Protein AF-A0A533V3N3-F1 (afdb_monomer_lite)

Sequence (123 aa):
MYPQTFSVPHAVKQIIGSNILFFQALSTGIANYTALAQKIKPEVEKLTRSEVNINTLVVAIKRFADSLDEIEYEYHPVFDGVRMTLTGSIIDIDFQEADDVYGVLDEIFELGSGYNMFRTNNQ

Radius of gyration: 18.79 Å; chains: 1; bounding box: 46×36×48 Å

Secondary structure (DSSP, 8-state):
----PPPHHHHHHHHHHT-HHHHHHHHTT---HHHHHHHHHHHHHHHHTS---HHHHHHHHHHHHHHHHTS-----GGGTTEEEEEETTEEEEEESS-TTHHHHHHHHHHHTTT---------

Structure (mmCIF, N/CA/C/O backbone):
data_AF-A0A533V3N3-F1
#
_entry.id   AF-A0A533V3N3-F1
#
loop_
_atom_site.group_PDB
_atom_site.id
_atom_site.type_symbol
_atom_site.label_atom_id
_atom_site.label_alt_id
_atom_site.label_comp_id
_atom_site.label_asym_id
_atom_site.label_entity_id
_atom_site.label_seq_id
_atom_site.pdbx_PDB_ins_code
_atom_site.Cartn_x
_atom_site.Cartn_y
_atom_site.Cartn_z
_atom_site.occupancy
_atom_site.B_iso_or_equiv
_atom_site.auth_seq_id
_atom_site.auth_comp_id
_atom_site.auth_asym_id
_atom_site.auth_atom_id
_atom_site.pdbx_PDB_model_num
ATOM 1 N N . MET A 1 1 ? -6.852 12.487 28.846 1.00 39.97 1 MET A N 1
ATOM 2 C CA . MET A 1 1 ? -6.174 12.106 27.590 1.00 39.97 1 MET A CA 1
ATOM 3 C C . MET A 1 1 ? -7.271 11.719 26.605 1.00 39.97 1 MET A C 1
ATOM 5 O O . MET A 1 1 ? -7.951 10.734 26.856 1.00 39.97 1 MET A O 1
ATOM 9 N N . TYR A 1 2 ? -7.568 12.550 25.602 1.00 44.38 2 TYR A N 1
ATOM 10 C CA . TYR A 1 2 ? -8.624 12.232 24.630 1.00 44.38 2 TYR A CA 1
ATOM 11 C C . TYR A 1 2 ? -8.203 11.001 23.813 1.00 44.38 2 TYR A C 1
ATOM 13 O O . TYR A 1 2 ? -7.035 10.927 23.425 1.00 44.38 2 TYR A O 1
ATOM 21 N N . PRO A 1 3 ? -9.092 10.023 23.566 1.00 55.47 3 PRO A N 1
ATOM 22 C CA . PRO A 1 3 ? -8.753 8.899 22.708 1.00 55.47 3 PRO A CA 1
ATOM 23 C C . PRO A 1 3 ? -8.529 9.426 21.287 1.00 55.47 3 PRO A C 1
ATOM 25 O O . PRO A 1 3 ? -9.456 9.940 20.667 1.00 55.47 3 PRO A O 1
ATOM 28 N N . GLN A 1 4 ? -7.293 9.330 20.791 1.00 58.69 4 GLN A N 1
ATOM 29 C CA . GLN A 1 4 ? -6.981 9.622 19.393 1.00 58.69 4 GLN A CA 1
ATOM 30 C C . GLN A 1 4 ? -7.742 8.612 18.532 1.00 58.69 4 GLN A C 1
ATOM 32 O O . GLN A 1 4 ? -7.461 7.414 18.574 1.00 58.69 4 GLN A O 1
ATOM 37 N N . THR A 1 5 ? -8.767 9.087 17.831 1.00 69.75 5 THR A N 1
ATOM 38 C CA . THR A 1 5 ? -9.492 8.293 16.840 1.00 69.75 5 THR A CA 1
ATOM 39 C C . THR A 1 5 ? -8.774 8.480 15.516 1.00 69.75 5 THR A C 1
ATOM 41 O O . THR A 1 5 ? -8.599 9.602 15.044 1.00 69.75 5 THR A O 1
ATOM 44 N N . PHE A 1 6 ? -8.280 7.385 14.949 1.00 83.62 6 PHE A N 1
ATOM 45 C CA . PHE A 1 6 ? -7.590 7.438 13.668 1.00 83.62 6 PHE A CA 1
ATOM 46 C C . PHE A 1 6 ? -8.630 7.591 12.556 1.00 83.62 6 PHE A C 1
ATOM 48 O O . PHE A 1 6 ? -9.692 6.970 12.601 1.00 83.62 6 PHE A O 1
ATOM 55 N N . SER A 1 7 ? -8.338 8.405 11.540 1.00 94.25 7 SER A N 1
ATOM 56 C CA . SER A 1 7 ? -9.082 8.331 10.280 1.00 94.25 7 SER A CA 1
ATOM 57 C C . SER A 1 7 ? -8.683 7.055 9.534 1.00 94.25 7 SER A C 1
ATOM 59 O O . SER A 1 7 ? -7.578 6.547 9.726 1.00 94.25 7 SER A O 1
ATOM 61 N N . VAL A 1 8 ? -9.551 6.539 8.655 1.00 95.44 8 VAL A N 1
ATOM 62 C CA . VAL A 1 8 ? -9.243 5.332 7.861 1.00 95.44 8 VAL A CA 1
ATOM 63 C C . VAL A 1 8 ? -7.906 5.463 7.109 1.00 95.44 8 VAL A C 1
ATOM 65 O O . VAL A 1 8 ? -7.083 4.562 7.247 1.00 95.44 8 VAL A O 1
ATOM 68 N N . PRO A 1 9 ? -7.605 6.570 6.393 1.00 94.56 9 PRO A N 1
ATOM 69 C CA . PRO A 1 9 ? -6.306 6.725 5.733 1.00 94.56 9 PRO A CA 1
ATOM 70 C C . PRO A 1 9 ? -5.124 6.728 6.709 1.00 94.56 9 PRO A C 1
ATOM 72 O O . PRO A 1 9 ? -4.080 6.153 6.415 1.00 94.56 9 PRO A O 1
ATOM 75 N N . HIS A 1 10 ? -5.285 7.350 7.881 1.00 94.81 10 HIS A N 1
ATOM 76 C CA . HIS A 1 10 ? -4.219 7.411 8.878 1.00 94.81 10 HIS A CA 1
ATOM 77 C C . HIS A 1 10 ? -3.944 6.031 9.495 1.00 94.81 10 HIS A C 1
ATOM 79 O O . HIS A 1 10 ? -2.785 5.637 9.606 1.00 94.81 10 HIS A O 1
ATOM 85 N N . ALA A 1 11 ? -4.995 5.265 9.804 1.00 96.12 11 ALA A N 1
ATOM 86 C CA . ALA A 1 11 ? -4.885 3.885 10.273 1.00 96.12 11 ALA A CA 1
ATOM 87 C C . ALA A 1 11 ? -4.221 2.976 9.224 1.00 96.12 11 ALA A C 1
ATOM 89 O O . ALA A 1 11 ? -3.312 2.220 9.553 1.00 96.12 11 ALA A O 1
ATOM 90 N N . VAL A 1 12 ? -4.624 3.092 7.953 1.00 96.88 12 VAL A N 1
ATOM 91 C CA . VAL A 1 12 ? -4.025 2.348 6.831 1.00 96.88 12 VAL A CA 1
ATOM 92 C C . VAL A 1 12 ? -2.529 2.649 6.709 1.00 96.88 12 VAL A C 1
ATOM 94 O O . VAL A 1 12 ? -1.726 1.717 6.674 1.00 96.88 12 VAL A O 1
ATOM 97 N N . LYS A 1 13 ? -2.138 3.932 6.732 1.00 95.12 13 LYS A N 1
ATOM 98 C CA . LYS A 1 13 ? -0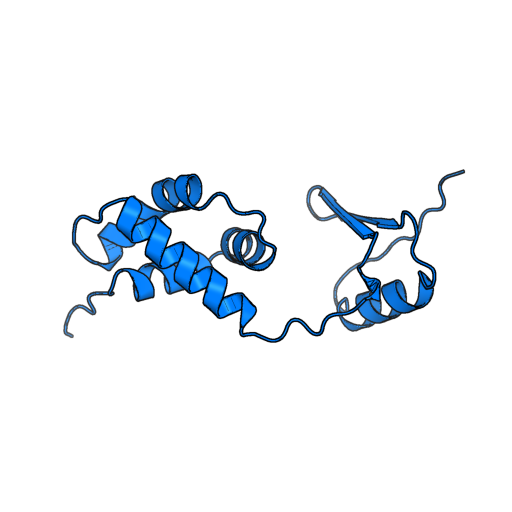.727 4.346 6.680 1.00 95.12 13 LYS A CA 1
ATOM 99 C C . LYS A 1 13 ? 0.074 3.812 7.867 1.00 95.12 13 LYS A C 1
ATOM 101 O O . LYS A 1 13 ? 1.190 3.341 7.676 1.00 95.12 13 LYS A O 1
ATOM 106 N N . GLN A 1 14 ? -0.486 3.854 9.075 1.00 93.94 14 GLN A N 1
ATOM 107 C CA . GLN A 1 14 ? 0.184 3.333 10.265 1.00 93.94 14 GLN A CA 1
ATOM 108 C C . GLN A 1 14 ? 0.388 1.815 10.186 1.00 93.94 14 GLN A C 1
ATOM 110 O O . GLN A 1 14 ? 1.497 1.346 10.431 1.00 93.94 14 GLN A O 1
ATOM 115 N N . ILE A 1 15 ? -0.648 1.050 9.835 1.00 95.44 15 ILE A N 1
ATOM 116 C CA . ILE A 1 15 ? -0.585 -0.420 9.791 1.00 95.44 15 ILE A CA 1
ATOM 117 C C . ILE A 1 15 ? 0.392 -0.889 8.715 1.00 95.44 15 ILE A C 1
ATOM 119 O O . ILE A 1 15 ? 1.260 -1.718 8.981 1.00 95.44 15 ILE A O 1
ATOM 123 N N . ILE A 1 16 ? 0.278 -0.336 7.506 1.00 94.25 16 ILE A N 1
ATOM 124 C CA . ILE A 1 16 ? 1.146 -0.718 6.391 1.00 94.25 16 ILE A CA 1
ATOM 125 C C . ILE A 1 16 ? 2.573 -0.233 6.641 1.00 94.25 16 ILE A C 1
ATOM 127 O O . ILE A 1 16 ? 3.504 -1.012 6.493 1.00 94.25 16 ILE A O 1
ATOM 131 N N . GLY A 1 17 ? 2.757 1.017 7.075 1.00 88.56 17 GLY A N 1
ATOM 132 C CA . GLY A 1 17 ? 4.083 1.567 7.363 1.00 88.56 17 GLY A CA 1
ATOM 133 C C . GLY A 1 17 ? 4.801 0.889 8.533 1.00 88.56 17 GLY A C 1
ATOM 134 O O . GLY A 1 17 ? 6.023 0.926 8.593 1.00 88.56 17 GLY A O 1
ATOM 135 N N . SER A 1 18 ? 4.071 0.228 9.438 1.00 90.25 18 SER A N 1
ATOM 136 C CA . SER A 1 18 ? 4.669 -0.563 10.526 1.00 90.25 18 SER A CA 1
ATOM 137 C C . SER A 1 18 ? 5.003 -2.004 10.116 1.00 90.25 18 SER A C 1
ATOM 139 O O . SER A 1 18 ? 5.584 -2.741 10.911 1.00 90.25 18 SER A O 1
ATOM 141 N N . ASN A 1 19 ? 4.631 -2.433 8.905 1.00 90.25 19 ASN A N 1
ATOM 142 C CA . ASN A 1 19 ? 4.871 -3.784 8.409 1.00 90.25 19 ASN A CA 1
ATOM 143 C C . ASN A 1 19 ? 5.661 -3.741 7.098 1.00 90.25 19 ASN A C 1
ATOM 145 O O . ASN A 1 19 ? 5.109 -3.476 6.030 1.00 90.25 19 ASN A O 1
ATOM 149 N N . ILE A 1 20 ? 6.952 -4.072 7.185 1.00 85.06 20 ILE A N 1
ATOM 150 C CA . ILE A 1 20 ? 7.881 -3.997 6.052 1.00 85.06 20 ILE A CA 1
ATOM 151 C C . ILE A 1 20 ? 7.417 -4.806 4.832 1.00 85.06 20 ILE A C 1
ATOM 153 O O . ILE A 1 20 ? 7.575 -4.341 3.709 1.00 85.06 20 ILE A O 1
ATOM 157 N N . LEU A 1 21 ? 6.768 -5.959 5.034 1.00 86.88 21 LEU A N 1
ATOM 158 C CA . LEU A 1 21 ? 6.286 -6.802 3.936 1.00 86.88 21 LEU A CA 1
ATOM 159 C C . LEU A 1 21 ? 5.109 -6.156 3.199 1.00 86.88 21 LEU A C 1
ATOM 161 O O . LEU A 1 21 ? 5.034 -6.218 1.97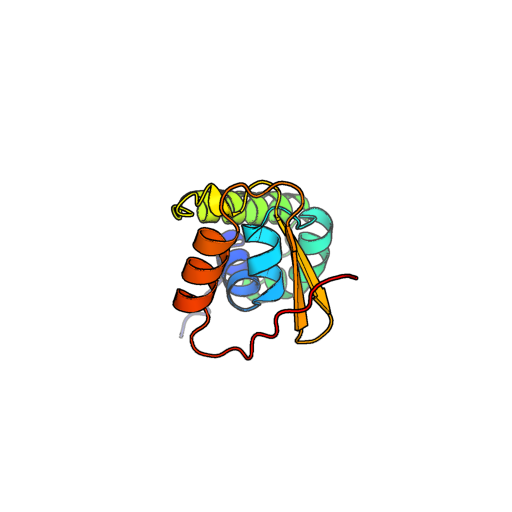5 1.00 86.88 21 LEU A O 1
ATOM 165 N N . PHE A 1 22 ? 4.185 -5.524 3.930 1.00 92.12 22 PHE A N 1
ATOM 166 C CA . PHE A 1 22 ? 3.072 -4.803 3.308 1.00 92.12 22 PHE A CA 1
ATOM 167 C C . PHE A 1 22 ? 3.560 -3.554 2.591 1.00 92.12 22 PHE A C 1
ATOM 169 O O . PHE A 1 22 ? 3.113 -3.286 1.478 1.00 92.12 22 PHE A O 1
ATOM 176 N N . PHE A 1 23 ? 4.481 -2.822 3.217 1.00 87.25 23 PHE A N 1
ATOM 177 C CA . PHE A 1 23 ? 5.080 -1.636 2.630 1.00 87.25 23 PHE A CA 1
ATOM 178 C C . PHE A 1 23 ? 5.798 -1.963 1.316 1.00 87.25 23 PHE A C 1
ATOM 180 O O . PHE A 1 23 ? 5.454 -1.381 0.292 1.00 87.25 23 PHE A O 1
ATOM 187 N N . GLN A 1 24 ? 6.700 -2.950 1.314 1.00 82.19 24 GLN A N 1
ATOM 188 C CA . GLN A 1 24 ? 7.426 -3.370 0.110 1.00 82.19 24 GLN A CA 1
ATOM 189 C C . GLN A 1 24 ? 6.492 -3.889 -0.985 1.00 82.19 24 GLN A C 1
ATOM 191 O O . GLN A 1 24 ? 6.655 -3.538 -2.149 1.00 82.19 24 GLN A O 1
ATOM 196 N N . ALA A 1 25 ? 5.488 -4.701 -0.643 1.00 85.19 25 ALA A N 1
ATOM 197 C CA . ALA A 1 25 ? 4.547 -5.209 -1.641 1.00 85.19 25 ALA A CA 1
ATOM 198 C C . ALA A 1 25 ? 3.728 -4.084 -2.303 1.00 85.19 25 ALA A C 1
ATOM 200 O O . ALA A 1 25 ? 3.377 -4.186 -3.478 1.00 85.19 25 ALA A O 1
ATOM 201 N N . LEU A 1 26 ? 3.408 -3.022 -1.555 1.00 90.19 26 LEU A N 1
ATOM 202 C CA . LEU A 1 26 ? 2.731 -1.838 -2.088 1.00 90.19 26 LEU A CA 1
ATOM 203 C C . LEU A 1 26 ? 3.660 -0.982 -2.940 1.00 90.19 26 LEU A C 1
ATOM 205 O O . LEU A 1 26 ? 3.264 -0.606 -4.037 1.00 90.19 26 LEU A O 1
ATOM 209 N N . SER A 1 27 ? 4.874 -0.724 -2.458 1.00 84.88 27 SER A N 1
ATOM 210 C CA . SER A 1 27 ? 5.840 0.146 -3.127 1.00 84.88 27 SER A CA 1
ATOM 211 C C . SER A 1 27 ? 6.425 -0.468 -4.405 1.00 84.88 27 SER A C 1
ATOM 213 O O . SER A 1 27 ? 6.887 0.246 -5.278 1.00 84.88 27 SER A O 1
ATOM 215 N N . THR A 1 28 ? 6.394 -1.797 -4.537 1.00 83.44 28 THR A N 1
ATOM 216 C CA . THR A 1 28 ? 6.824 -2.523 -5.750 1.00 83.44 28 THR A CA 1
ATOM 217 C C . THR A 1 28 ? 5.670 -2.829 -6.712 1.00 83.44 28 THR A C 1
ATOM 219 O O . THR A 1 28 ? 5.864 -3.504 -7.719 1.00 83.44 28 THR A O 1
ATOM 222 N N . GLY A 1 29 ? 4.445 -2.386 -6.404 1.00 85.31 29 GLY A N 1
ATOM 223 C CA . GLY A 1 29 ? 3.278 -2.575 -7.272 1.00 85.31 29 GLY A CA 1
ATOM 224 C C . GLY A 1 29 ? 2.724 -4.008 -7.349 1.00 85.31 29 GLY A C 1
ATOM 225 O O . GLY A 1 29 ? 1.814 -4.265 -8.135 1.00 85.31 29 GLY A O 1
ATOM 226 N N . ILE A 1 30 ? 3.215 -4.949 -6.534 1.00 84.94 30 ILE A N 1
ATOM 227 C CA . ILE A 1 30 ? 2.810 -6.371 -6.588 1.00 84.94 30 ILE A CA 1
ATOM 228 C C . ILE A 1 30 ? 1.659 -6.730 -5.631 1.00 84.94 30 ILE A C 1
ATOM 230 O O . ILE A 1 30 ? 1.161 -7.860 -5.635 1.00 84.94 30 ILE A O 1
ATOM 234 N N . ALA A 1 31 ? 1.232 -5.802 -4.771 1.00 90.12 31 ALA A N 1
ATOM 235 C CA . ALA A 1 31 ? 0.192 -6.061 -3.781 1.00 90.12 31 ALA A CA 1
ATOM 236 C C . ALA A 1 31 ? -1.213 -6.198 -4.396 1.00 90.12 31 ALA A C 1
ATOM 238 O O . ALA A 1 31 ? -1.706 -5.328 -5.111 1.00 90.12 31 ALA A O 1
ATOM 239 N N . ASN A 1 32 ? -1.948 -7.237 -3.988 1.00 94.75 32 ASN A N 1
ATOM 240 C CA . ASN A 1 32 ? -3.392 -7.311 -4.205 1.00 94.75 32 ASN A CA 1
ATOM 241 C C . ASN A 1 32 ? -4.127 -6.474 -3.143 1.00 94.75 32 ASN A C 1
ATOM 243 O O . ASN A 1 32 ? -4.297 -6.909 -2.000 1.00 94.75 32 ASN A O 1
ATOM 247 N N . TYR A 1 33 ? -4.608 -5.289 -3.527 1.00 96.69 33 TYR A N 1
ATOM 248 C CA . TYR A 1 33 ? -5.236 -4.344 -2.594 1.00 96.69 33 TYR A CA 1
ATOM 249 C C . TYR A 1 33 ? -6.508 -4.879 -1.935 1.00 96.69 33 TYR A C 1
ATOM 251 O O . TYR A 1 33 ? -6.782 -4.546 -0.784 1.00 96.69 33 TYR A O 1
ATOM 259 N N . THR A 1 34 ? -7.273 -5.732 -2.618 1.00 96.12 34 THR A N 1
ATOM 260 C CA . THR A 1 34 ? -8.499 -6.310 -2.045 1.00 96.12 34 THR A CA 1
ATOM 261 C C . THR A 1 34 ? -8.163 -7.326 -0.959 1.00 96.12 34 THR A C 1
ATOM 263 O O . THR A 1 34 ? -8.733 -7.277 0.132 1.00 96.12 34 THR A O 1
ATOM 266 N N . ALA A 1 35 ? -7.200 -8.213 -1.226 1.00 97.06 35 ALA A N 1
ATOM 267 C CA . ALA A 1 35 ? -6.736 -9.186 -0.240 1.00 97.06 35 ALA A CA 1
ATOM 268 C C . ALA A 1 35 ? -6.089 -8.488 0.968 1.00 97.06 35 ALA A C 1
ATOM 270 O O . ALA A 1 35 ? -6.363 -8.841 2.118 1.00 97.06 35 ALA A O 1
ATOM 271 N N . LEU A 1 36 ? -5.289 -7.445 0.720 1.00 96.44 36 LEU A N 1
ATOM 272 C CA . LEU A 1 36 ? -4.683 -6.646 1.781 1.00 96.44 36 LEU A CA 1
ATOM 273 C C . LEU A 1 36 ? -5.742 -5.907 2.614 1.00 96.44 36 LEU A C 1
ATOM 275 O O . LEU A 1 36 ? -5.669 -5.934 3.841 1.00 96.44 36 LEU A O 1
ATOM 279 N N . ALA A 1 37 ? -6.769 -5.328 1.983 1.00 98.19 37 ALA A N 1
ATOM 280 C CA . ALA A 1 37 ? -7.884 -4.684 2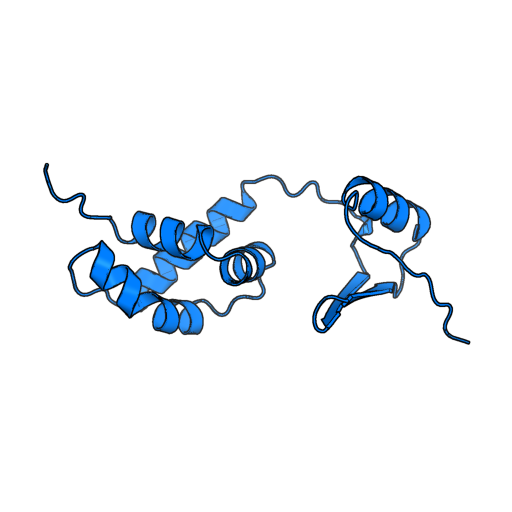.680 1.00 98.19 37 ALA A CA 1
ATOM 281 C C . ALA A 1 37 ? -8.603 -5.645 3.633 1.00 98.19 37 ALA A C 1
ATOM 283 O O . ALA A 1 37 ? -8.853 -5.297 4.787 1.00 98.19 37 ALA A O 1
ATOM 284 N N . GLN A 1 38 ? -8.897 -6.868 3.186 1.00 98.19 38 GLN A N 1
ATOM 285 C CA . GLN A 1 38 ? -9.499 -7.894 4.043 1.00 98.19 38 GLN A CA 1
ATOM 286 C C . GLN A 1 38 ? -8.585 -8.265 5.215 1.00 98.19 38 GLN A C 1
ATOM 288 O O . GLN A 1 38 ? -9.064 -8.426 6.337 1.00 98.19 38 GLN A O 1
ATOM 293 N N . LYS A 1 39 ? -7.272 -8.358 4.966 1.00 97.56 39 LYS A N 1
ATOM 294 C CA . LYS A 1 39 ? -6.272 -8.700 5.982 1.00 97.56 39 LYS A CA 1
ATOM 295 C C . LYS A 1 39 ? -6.166 -7.644 7.085 1.00 97.56 39 LYS A C 1
ATOM 297 O O . LYS A 1 39 ? -6.107 -8.021 8.253 1.00 97.56 39 LYS A O 1
ATOM 302 N N . ILE A 1 40 ? -6.137 -6.356 6.732 1.00 97.19 40 ILE A N 1
ATOM 303 C CA . ILE A 1 40 ? -5.904 -5.263 7.696 1.00 97.19 40 ILE A CA 1
ATOM 304 C C . ILE A 1 40 ? -7.188 -4.710 8.324 1.00 97.19 40 ILE A C 1
ATOM 306 O O . ILE A 1 40 ? -7.118 -4.020 9.339 1.00 97.19 40 ILE A O 1
ATOM 310 N N . LYS A 1 41 ? -8.366 -5.006 7.756 1.00 98.00 41 LYS A N 1
ATOM 311 C CA . LYS A 1 41 ? -9.663 -4.494 8.229 1.00 98.00 41 LYS A CA 1
ATOM 312 C C . LYS A 1 41 ? -9.872 -4.621 9.747 1.00 98.00 41 LYS A C 1
ATOM 314 O O . LYS A 1 41 ? -10.196 -3.597 10.342 1.00 98.00 41 LYS A O 1
ATOM 319 N N . PRO A 1 42 ? -9.638 -5.779 10.403 1.00 97.75 42 PRO A N 1
ATOM 320 C CA . PRO A 1 42 ? -9.863 -5.898 11.847 1.00 97.75 42 PRO A CA 1
ATOM 321 C C . PRO A 1 42 ? -9.019 -4.917 12.670 1.00 97.75 42 PRO A C 1
ATOM 323 O O . PRO A 1 42 ? -9.458 -4.404 13.698 1.00 97.75 42 PRO A O 1
ATOM 326 N N . GLU A 1 43 ? -7.797 -4.644 12.217 1.00 96.94 43 GLU A N 1
ATOM 327 C CA . GLU A 1 43 ? -6.885 -3.722 12.882 1.00 96.94 43 GLU A CA 1
ATOM 328 C C . GLU A 1 43 ? -7.259 -2.263 12.600 1.00 96.94 43 GLU A C 1
ATOM 330 O O . GLU A 1 43 ? -7.254 -1.439 13.515 1.00 96.94 43 GLU A O 1
ATOM 335 N N . VAL A 1 44 ? -7.686 -1.954 11.370 1.00 97.00 44 VAL A N 1
ATOM 336 C CA . VAL A 1 44 ? -8.197 -0.621 11.027 1.00 97.00 44 VAL A CA 1
ATOM 337 C C . VAL A 1 44 ? -9.429 -0.286 11.866 1.00 97.00 44 VAL A C 1
ATOM 339 O O . VAL A 1 44 ? -9.453 0.766 12.495 1.00 97.00 44 VAL A O 1
ATOM 342 N N . GLU A 1 45 ? -10.410 -1.183 11.958 1.00 97.00 45 GLU A N 1
ATOM 343 C CA . GLU A 1 45 ? -11.636 -0.953 12.740 1.00 97.00 45 GLU A CA 1
ATOM 344 C C . GLU A 1 45 ? -11.351 -0.789 14.237 1.00 97.00 45 GLU A C 1
ATOM 346 O O . GLU A 1 45 ? -12.006 -0.002 14.925 1.00 97.00 45 GLU A O 1
ATOM 351 N N . LYS A 1 46 ? -10.318 -1.472 14.745 1.00 95.62 46 LYS A N 1
ATOM 352 C CA . LYS A 1 46 ? -9.833 -1.291 16.117 1.00 95.62 46 LYS A CA 1
ATOM 353 C C . LYS A 1 46 ? -9.256 0.113 16.342 1.00 95.62 46 LYS A C 1
ATOM 355 O O . LYS A 1 46 ? -9.493 0.697 17.401 1.00 95.62 46 LYS A O 1
ATOM 360 N N . LEU A 1 47 ? -8.515 0.656 15.373 1.00 93.81 47 LEU A N 1
ATOM 361 C CA . LEU A 1 47 ? -7.921 1.998 15.449 1.00 93.81 47 LEU A CA 1
ATOM 362 C C . LEU A 1 47 ? -8.950 3.119 15.229 1.00 93.81 47 LEU A C 1
ATOM 364 O O . LEU A 1 47 ? -8.895 4.149 15.906 1.00 93.81 47 LEU A O 1
ATOM 368 N N . THR A 1 48 ? -9.899 2.927 14.310 1.00 93.75 48 THR A N 1
ATOM 369 C CA . THR A 1 48 ? -10.932 3.924 13.979 1.00 93.75 48 THR A CA 1
ATOM 370 C C . THR A 1 48 ? -12.135 3.865 14.923 1.00 93.75 48 THR A C 1
ATOM 372 O O . THR A 1 48 ? -12.883 4.837 15.015 1.00 93.75 48 THR A O 1
ATOM 375 N N . ARG A 1 49 ? -12.313 2.749 15.649 1.00 93.31 49 ARG A N 1
ATOM 376 C CA . ARG A 1 49 ? -13.486 2.442 16.492 1.00 93.31 49 ARG A CA 1
ATOM 377 C C . ARG A 1 49 ? -14.805 2.494 15.719 1.00 93.31 49 ARG A C 1
ATOM 379 O O . ARG A 1 49 ? -15.838 2.886 16.260 1.00 93.31 49 ARG A O 1
ATOM 386 N N . SER A 1 50 ? -14.759 2.122 14.449 1.00 92.62 50 SER A N 1
ATOM 387 C CA . SER A 1 50 ? -15.898 2.157 13.540 1.00 92.62 50 SER A CA 1
ATOM 388 C C . SER A 1 50 ? -15.799 1.025 12.536 1.00 92.62 50 SER A C 1
ATOM 390 O O . SER A 1 50 ? -14.697 0.608 12.185 1.00 92.62 50 SER A O 1
ATOM 392 N N . GLU A 1 51 ? -16.948 0.549 12.058 1.00 95.31 51 GLU A N 1
ATOM 393 C CA . GLU A 1 51 ? -16.957 -0.369 10.928 1.00 95.31 51 GLU A CA 1
ATOM 394 C C . GLU A 1 51 ? -16.544 0.349 9.643 1.00 95.31 51 GLU A C 1
ATOM 396 O O . GLU A 1 51 ? -16.954 1.484 9.375 1.00 95.31 51 GLU A O 1
ATOM 401 N N . VAL A 1 52 ? -15.740 -0.328 8.826 1.00 95.56 52 VAL A N 1
ATOM 402 C CA . VAL A 1 52 ? -15.197 0.235 7.586 1.00 95.56 52 VAL A CA 1
ATOM 403 C C . VAL A 1 52 ? -15.513 -0.671 6.404 1.00 95.56 52 VAL A C 1
ATOM 405 O O . VAL A 1 52 ? -15.211 -1.864 6.404 1.00 95.56 52 VAL A O 1
ATOM 408 N N . ASN A 1 53 ? -16.100 -0.109 5.349 1.00 97.31 53 ASN A N 1
ATOM 409 C CA . ASN A 1 53 ? -16.358 -0.851 4.118 1.00 97.31 53 ASN A CA 1
ATOM 410 C C . ASN A 1 53 ? -15.034 -1.267 3.441 1.00 97.31 53 ASN A C 1
ATOM 412 O O . ASN A 1 53 ? -14.101 -0.467 3.352 1.00 97.31 53 ASN A O 1
ATOM 416 N N . ILE A 1 54 ? -14.960 -2.498 2.923 1.00 97.81 54 ILE A N 1
ATOM 417 C CA . ILE A 1 54 ? -13.771 -3.000 2.211 1.00 97.81 54 ILE A CA 1
ATOM 418 C C . ILE A 1 54 ? -13.382 -2.093 1.039 1.00 97.81 54 ILE A C 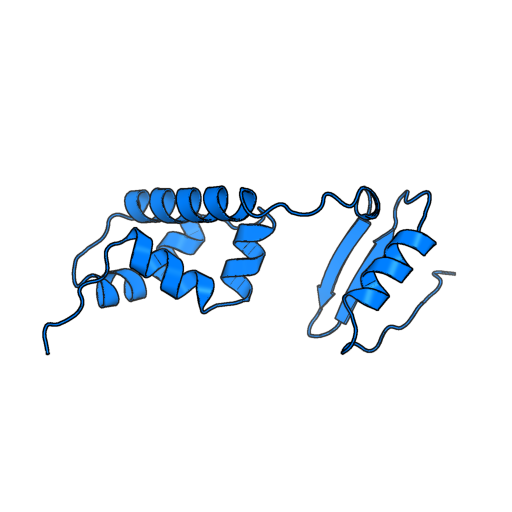1
ATOM 420 O O . ILE A 1 54 ? -12.202 -1.808 0.869 1.00 97.81 54 ILE A O 1
ATOM 424 N N . ASN A 1 55 ? -14.342 -1.564 0.281 1.00 97.31 55 ASN A N 1
ATOM 425 C CA . ASN A 1 55 ? -14.057 -0.660 -0.835 1.00 97.31 55 ASN A CA 1
ATOM 426 C C . ASN A 1 55 ? -13.405 0.644 -0.355 1.00 97.31 55 ASN A C 1
ATOM 428 O O . ASN A 1 55 ? -12.505 1.162 -1.011 1.00 97.31 55 ASN A O 1
ATOM 432 N N . THR A 1 56 ? -13.799 1.148 0.818 1.00 97.19 56 THR A N 1
ATOM 433 C CA . THR A 1 56 ? -13.160 2.317 1.439 1.00 97.19 56 THR A CA 1
ATOM 434 C C . THR A 1 56 ? -11.702 2.026 1.790 1.00 97.19 56 THR A C 1
ATOM 436 O O . THR A 1 56 ? -10.843 2.879 1.573 1.00 97.19 56 THR A O 1
ATOM 439 N N . LEU A 1 57 ? -11.406 0.819 2.284 1.00 97.88 57 LEU A N 1
ATOM 440 C CA . LEU A 1 57 ? -10.033 0.382 2.546 1.00 97.88 57 LEU A CA 1
ATOM 441 C C . LEU A 1 57 ? -9.227 0.246 1.259 1.00 97.88 57 LEU A C 1
ATOM 443 O O . LEU A 1 57 ? -8.115 0.753 1.209 1.00 97.88 57 LEU A O 1
ATOM 447 N N . VAL A 1 58 ? -9.785 -0.364 0.212 1.00 98.00 58 VAL A N 1
ATOM 448 C CA . VAL A 1 58 ? -9.109 -0.485 -1.090 1.00 98.00 58 VAL A CA 1
ATOM 449 C C . VAL A 1 58 ? -8.735 0.892 -1.638 1.00 98.00 58 VAL A C 1
ATOM 451 O O . VAL A 1 58 ? -7.599 1.092 -2.058 1.00 98.00 58 VAL A O 1
ATOM 454 N N . VAL A 1 59 ? -9.648 1.867 -1.575 1.00 97.62 59 VAL A N 1
ATOM 455 C CA . VAL A 1 59 ? -9.365 3.246 -2.008 1.00 97.62 59 VAL A CA 1
ATOM 456 C C . VAL A 1 59 ? -8.298 3.903 -1.132 1.00 97.62 59 VAL A C 1
ATOM 458 O O . VAL A 1 59 ? -7.422 4.586 -1.657 1.00 97.62 59 VAL A O 1
ATOM 461 N N . ALA A 1 60 ? -8.344 3.710 0.187 1.00 97.44 60 ALA A N 1
ATOM 462 C CA . ALA A 1 60 ? -7.343 4.266 1.096 1.00 97.44 60 ALA A CA 1
ATOM 463 C C . ALA A 1 60 ? -5.948 3.654 0.877 1.00 97.44 60 ALA A C 1
ATOM 465 O O . ALA A 1 60 ? -4.966 4.388 0.869 1.00 97.44 60 ALA A O 1
ATOM 466 N N . ILE A 1 61 ? -5.870 2.338 0.659 1.00 97.44 61 ILE A N 1
ATOM 467 C CA . ILE A 1 61 ? -4.634 1.615 0.335 1.00 97.44 61 ILE A CA 1
ATOM 468 C C . ILE A 1 61 ? -4.080 2.102 -1.000 1.00 97.44 61 ILE A C 1
ATOM 470 O O . ILE A 1 61 ? -2.908 2.448 -1.062 1.00 97.44 61 ILE A O 1
ATOM 474 N N . LYS A 1 62 ? -4.923 2.186 -2.039 1.00 95.62 62 LYS A N 1
ATOM 475 C CA . LYS A 1 62 ? -4.510 2.676 -3.356 1.00 95.62 62 LYS A CA 1
ATOM 476 C C . LYS A 1 62 ? -3.948 4.095 -3.270 1.00 95.62 62 LYS A C 1
ATOM 478 O O . LYS A 1 62 ? -2.843 4.324 -3.720 1.00 95.62 62 LYS A O 1
ATOM 483 N N . ARG A 1 63 ? -4.652 5.017 -2.604 1.00 94.00 63 ARG A N 1
ATOM 484 C CA . ARG A 1 63 ? -4.160 6.393 -2.399 1.00 94.00 63 ARG A CA 1
ATOM 485 C C . ARG A 1 63 ? -2.841 6.444 -1.638 1.00 94.00 63 ARG A C 1
ATOM 487 O O . ARG A 1 63 ? -2.042 7.338 -1.874 1.00 94.00 63 ARG A O 1
ATOM 494 N N . PHE A 1 64 ? -2.646 5.533 -0.685 1.00 93.88 64 PHE A N 1
ATOM 495 C CA . PHE A 1 64 ? -1.376 5.441 0.015 1.00 93.88 64 PHE A CA 1
ATOM 496 C C . PHE A 1 64 ? -0.272 4.935 -0.918 1.00 93.88 64 PHE A C 1
ATOM 498 O O . PHE A 1 64 ? 0.783 5.551 -0.934 1.00 93.88 64 PHE A O 1
ATOM 505 N N . ALA A 1 65 ? -0.532 3.902 -1.726 1.00 91.69 65 ALA A N 1
ATOM 506 C CA . ALA A 1 65 ? 0.395 3.419 -2.753 1.00 91.69 65 ALA A CA 1
ATOM 507 C C . ALA A 1 65 ? 0.766 4.523 -3.754 1.00 91.69 65 ALA A C 1
ATOM 509 O O . ALA A 1 65 ? 1.943 4.806 -3.915 1.00 91.69 65 ALA A O 1
ATOM 510 N N . ASP A 1 66 ? -0.230 5.228 -4.303 1.00 88.81 66 ASP A N 1
ATOM 511 C CA . ASP A 1 66 ? -0.026 6.346 -5.234 1.00 88.81 66 ASP A CA 1
ATOM 512 C C . ASP A 1 66 ? 0.847 7.458 -4.595 1.00 88.81 66 ASP A C 1
ATOM 514 O O . ASP A 1 66 ? 1.613 8.125 -5.279 1.00 88.81 66 ASP A O 1
ATOM 518 N N . SER A 1 67 ? 0.774 7.652 -3.267 1.00 87.19 67 SER A N 1
ATOM 519 C CA . SER A 1 67 ? 1.632 8.610 -2.541 1.00 87.19 67 SER A CA 1
ATOM 520 C C . SER A 1 67 ? 3.048 8.103 -2.243 1.00 87.19 67 SER A C 1
ATOM 522 O O . SER A 1 67 ? 3.893 8.887 -1.816 1.00 87.19 67 SER A O 1
ATOM 524 N N . LEU A 1 68 ? 3.300 6.798 -2.396 1.00 82.00 68 LEU A N 1
ATOM 525 C CA . LEU A 1 68 ? 4.649 6.231 -2.337 1.00 82.00 68 LEU A CA 1
ATOM 526 C C . LEU A 1 68 ? 5.374 6.426 -3.670 1.00 82.00 68 LEU A C 1
ATOM 528 O O . LEU A 1 68 ? 6.579 6.630 -3.642 1.00 82.00 68 LEU A O 1
ATOM 532 N N . ASP A 1 69 ? 4.650 6.449 -4.791 1.00 63.62 69 ASP A N 1
ATOM 533 C CA . ASP A 1 69 ? 5.215 6.744 -6.117 1.00 63.62 69 ASP A CA 1
ATOM 534 C C . ASP A 1 69 ? 5.658 8.217 -6.258 1.00 63.62 69 ASP A C 1
ATOM 536 O O . ASP A 1 69 ? 6.506 8.538 -7.085 1.00 63.62 69 ASP A O 1
ATOM 540 N N . GLU A 1 70 ? 5.118 9.126 -5.432 1.00 55.41 70 GLU A N 1
ATOM 541 C CA . GLU A 1 70 ? 5.587 10.522 -5.323 1.00 55.41 70 GLU A CA 1
ATOM 542 C C . GLU A 1 70 ? 6.916 10.655 -4.557 1.00 55.41 70 GLU A C 1
ATOM 544 O O . GLU A 1 70 ? 7.530 11.725 -4.555 1.00 55.41 70 GLU A O 1
ATOM 549 N N . ILE A 1 71 ? 7.374 9.585 -3.901 1.00 48.91 71 ILE A N 1
ATOM 550 C CA . ILE A 1 71 ? 8.756 9.480 -3.445 1.00 48.91 71 ILE A CA 1
ATOM 551 C C . ILE A 1 71 ? 9.522 9.028 -4.679 1.00 48.91 71 ILE A C 1
ATOM 553 O O . ILE A 1 71 ? 9.381 7.882 -5.087 1.00 48.91 71 ILE A O 1
ATOM 557 N N . GLU A 1 72 ? 10.262 9.955 -5.290 1.00 41.34 72 GLU A N 1
ATOM 558 C CA . GLU A 1 72 ? 11.165 9.711 -6.416 1.00 41.34 72 GLU A CA 1
ATOM 559 C C . GLU A 1 72 ? 11.945 8.413 -6.157 1.00 41.34 72 GLU A C 1
ATOM 561 O O . GLU A 1 72 ? 12.920 8.383 -5.406 1.00 41.34 72 GLU A O 1
ATOM 566 N N . TYR A 1 73 ? 11.484 7.309 -6.743 1.00 49.81 73 TYR A N 1
ATOM 567 C CA . TYR A 1 73 ? 12.385 6.225 -7.053 1.00 49.81 73 TYR A CA 1
ATOM 568 C C . TYR A 1 73 ? 13.317 6.839 -8.075 1.00 49.81 73 TYR A C 1
ATOM 570 O O . TYR A 1 73 ? 12.886 7.189 -9.176 1.00 49.81 73 TYR A O 1
ATOM 578 N N . GLU A 1 74 ? 14.562 7.059 -7.669 1.00 47.62 74 GLU A N 1
ATOM 579 C CA . GLU A 1 74 ? 15.632 7.340 -8.605 1.00 47.62 74 GLU A CA 1
ATOM 580 C C . GLU A 1 74 ? 15.562 6.187 -9.615 1.00 47.62 74 GLU A C 1
ATOM 582 O O . GLU A 1 74 ? 15.745 5.017 -9.276 1.00 47.62 74 GLU A O 1
ATOM 587 N N . TYR A 1 75 ? 15.036 6.482 -10.807 1.00 47.56 75 TYR A N 1
ATOM 588 C CA . TYR A 1 75 ? 14.851 5.472 -11.832 1.00 47.56 75 TYR A CA 1
ATOM 589 C C . TYR A 1 75 ? 16.254 5.084 -12.254 1.00 47.56 75 TYR A C 1
ATOM 591 O O . TYR A 1 75 ? 16.920 5.816 -12.985 1.00 47.56 75 TYR A O 1
ATOM 599 N N . HIS A 1 76 ? 16.706 3.955 -11.727 1.00 54.44 76 HIS A N 1
ATOM 600 C CA . HIS A 1 76 ? 17.961 3.356 -12.102 1.00 54.44 76 HIS A CA 1
ATOM 601 C C . HIS A 1 76 ? 17.665 2.413 -13.270 1.00 54.44 76 HIS A C 1
ATOM 603 O O . HIS A 1 76 ? 17.195 1.295 -13.040 1.00 54.44 76 HIS A O 1
ATOM 609 N N . PRO A 1 77 ? 17.923 2.833 -14.530 1.00 57.44 77 PRO A N 1
ATOM 610 C CA . PRO A 1 77 ? 17.724 1.988 -15.718 1.00 57.44 77 PRO A CA 1
ATOM 611 C C . PRO A 1 77 ? 18.520 0.677 -15.636 1.00 57.44 77 PRO A C 1
ATOM 613 O O . PRO A 1 77 ? 18.256 -0.275 -16.356 1.00 57.44 77 PRO A O 1
ATOM 616 N N . VAL A 1 78 ? 19.475 0.625 -14.710 1.00 58.06 78 VAL A N 1
ATOM 617 C CA . VAL A 1 78 ? 20.250 -0.538 -14.299 1.00 58.06 78 VAL A CA 1
ATOM 618 C C . VAL A 1 78 ? 19.367 -1.735 -13.890 1.00 58.06 78 VAL A C 1
ATOM 620 O O . VAL A 1 78 ? 19.743 -2.881 -14.122 1.00 58.06 78 VAL A O 1
ATOM 623 N N . PHE A 1 79 ? 18.169 -1.510 -13.336 1.00 61.31 79 PHE A N 1
ATOM 624 C CA . PHE A 1 79 ? 17.271 -2.598 -12.926 1.00 61.31 79 PHE A CA 1
ATOM 625 C C . PHE A 1 79 ? 16.337 -3.097 -14.040 1.00 61.31 79 PHE A C 1
ATOM 627 O O . PHE A 1 79 ? 15.611 -4.076 -13.831 1.00 61.31 79 PHE A O 1
ATOM 634 N N . ASP A 1 80 ? 16.367 -2.490 -15.229 1.00 64.50 80 ASP A N 1
ATOM 635 C CA . ASP A 1 80 ? 15.586 -2.975 -16.365 1.00 64.50 80 ASP A CA 1
ATOM 636 C C . ASP A 1 80 ? 16.138 -4.326 -16.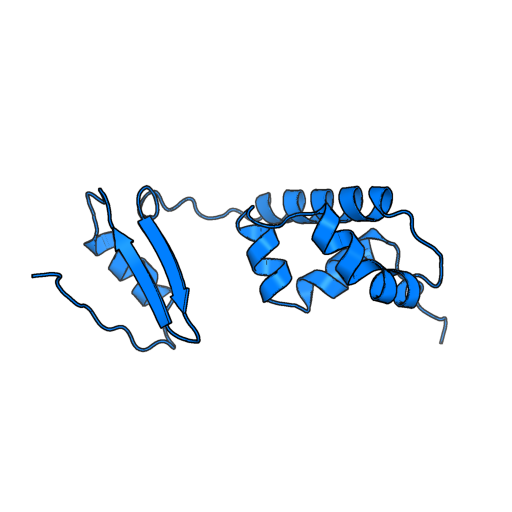853 1.00 64.50 80 ASP A C 1
ATOM 638 O O . ASP A 1 80 ? 17.329 -4.501 -17.095 1.00 64.50 80 ASP A O 1
ATOM 642 N N . GLY A 1 81 ? 15.260 -5.327 -16.972 1.00 61.72 81 GLY A N 1
ATOM 643 C CA . GLY A 1 81 ? 15.655 -6.688 -17.365 1.00 61.72 81 GLY A CA 1
ATOM 644 C C . GLY A 1 81 ? 16.272 -7.535 -16.241 1.00 61.72 81 GLY A C 1
ATOM 645 O O . GLY A 1 81 ? 16.749 -8.646 -16.505 1.00 61.72 81 GLY A O 1
ATOM 646 N N . VAL A 1 82 ? 16.232 -7.054 -14.993 1.00 67.94 82 VAL A N 1
ATOM 647 C CA . VAL A 1 82 ? 16.675 -7.795 -13.804 1.00 67.94 82 VAL A CA 1
ATOM 648 C C . VAL A 1 82 ? 15.490 -8.490 -13.132 1.00 67.94 82 VAL A C 1
ATOM 650 O O . VAL A 1 82 ? 14.469 -7.874 -12.825 1.00 67.94 82 VAL A O 1
ATOM 653 N N . ARG A 1 83 ? 15.616 -9.792 -12.860 1.00 68.00 83 ARG A N 1
ATOM 654 C CA . ARG A 1 83 ? 14.631 -10.567 -12.096 1.00 68.00 83 ARG A CA 1
ATOM 655 C C . ARG A 1 83 ? 15.185 -10.870 -10.710 1.00 68.00 83 ARG A C 1
ATOM 657 O O . ARG A 1 83 ? 16.234 -11.484 -10.590 1.00 68.00 83 ARG A O 1
ATOM 664 N N . MET A 1 84 ? 14.448 -10.501 -9.664 1.00 75.38 84 MET A N 1
ATOM 665 C CA . MET A 1 84 ? 14.852 -10.737 -8.274 1.00 75.38 84 MET A CA 1
ATOM 666 C C . MET A 1 84 ? 13.885 -11.685 -7.558 1.00 75.38 84 MET A C 1
ATOM 668 O O . MET A 1 84 ? 12.668 -11.568 -7.710 1.00 75.38 84 MET A O 1
ATOM 672 N N . THR A 1 85 ? 14.414 -12.613 -6.759 1.00 72.19 85 THR A N 1
ATOM 673 C CA . THR A 1 85 ? 13.635 -13.553 -5.935 1.00 72.19 85 THR A CA 1
ATOM 674 C C . THR A 1 85 ? 14.188 -13.586 -4.510 1.00 72.19 85 THR A C 1
ATOM 676 O O . THR A 1 85 ? 15.396 -13.585 -4.321 1.00 72.19 85 THR A O 1
ATOM 679 N N . LEU A 1 86 ? 13.322 -13.635 -3.492 1.00 70.88 86 LEU A N 1
ATOM 680 C CA . LEU A 1 86 ? 13.723 -13.745 -2.083 1.00 70.88 86 LEU A CA 1
ATOM 681 C C . LEU A 1 86 ? 13.353 -15.127 -1.528 1.00 70.88 86 LEU A C 1
ATOM 683 O O . LEU A 1 86 ? 12.169 -15.451 -1.402 1.00 70.88 86 LEU A O 1
ATOM 687 N N . THR A 1 87 ? 14.359 -15.910 -1.137 1.00 69.00 87 THR A N 1
ATOM 688 C CA . THR A 1 87 ? 14.201 -17.229 -0.510 1.00 69.00 87 THR A CA 1
ATOM 689 C C . THR A 1 87 ? 14.790 -17.212 0.899 1.00 69.00 87 THR A C 1
ATOM 691 O O . THR A 1 87 ? 16.002 -17.293 1.100 1.00 69.00 87 THR A O 1
ATOM 694 N N . GLY A 1 88 ? 13.928 -17.098 1.913 1.00 75.00 88 GLY A N 1
ATOM 695 C CA . GLY A 1 88 ? 14.363 -16.959 3.305 1.00 75.00 88 GLY A CA 1
ATOM 696 C C . GLY A 1 88 ? 15.101 -15.635 3.524 1.00 75.00 88 GLY A C 1
ATOM 697 O O . GLY A 1 88 ? 14.470 -14.584 3.548 1.00 75.00 88 GLY A O 1
ATOM 698 N N . SER A 1 89 ? 16.426 -15.696 3.684 1.00 65.94 89 SER A N 1
ATOM 699 C CA . SER A 1 89 ? 17.317 -14.529 3.808 1.00 65.94 89 SER A CA 1
ATOM 700 C C . SER A 1 89 ? 18.237 -14.336 2.595 1.00 65.94 89 SER A C 1
ATOM 702 O O . SER A 1 89 ? 19.220 -13.605 2.695 1.00 65.94 89 SER A O 1
ATOM 704 N N . ILE A 1 90 ? 17.976 -15.042 1.491 1.00 68.75 90 ILE A N 1
ATOM 705 C CA . ILE A 1 90 ? 18.794 -15.021 0.273 1.00 68.75 90 ILE A CA 1
ATOM 706 C C . ILE A 1 90 ? 18.022 -14.286 -0.817 1.00 68.75 90 ILE A C 1
ATOM 708 O O . ILE A 1 90 ? 16.884 -14.651 -1.108 1.00 68.75 90 ILE A O 1
ATOM 712 N N . ILE A 1 91 ? 18.643 -13.264 -1.402 1.00 72.31 91 ILE A N 1
ATOM 713 C CA . ILE A 1 91 ? 18.134 -12.571 -2.586 1.00 72.31 91 ILE A CA 1
ATOM 714 C C . ILE A 1 91 ? 18.881 -13.131 -3.798 1.00 72.31 91 ILE A C 1
ATOM 716 O O . ILE A 1 91 ? 20.094 -12.957 -3.902 1.00 72.31 91 ILE A O 1
ATOM 720 N N . ASP A 1 92 ? 18.156 -13.800 -4.689 1.00 74.19 92 ASP A N 1
ATOM 721 C CA . ASP A 1 92 ? 18.637 -14.249 -5.996 1.00 74.19 92 ASP A CA 1
ATOM 722 C C . ASP A 1 92 ? 18.335 -13.171 -7.038 1.00 74.19 92 ASP A C 1
ATOM 724 O O . ASP A 1 92 ? 17.205 -12.683 -7.114 1.00 74.19 92 ASP A O 1
ATOM 728 N N . ILE A 1 93 ? 19.339 -12.794 -7.830 1.00 75.44 93 ILE A N 1
ATOM 729 C CA . ILE A 1 93 ? 19.240 -11.753 -8.857 1.00 75.44 93 ILE A CA 1
ATOM 730 C C . ILE A 1 93 ? 19.709 -12.341 -10.190 1.00 75.44 93 ILE A C 1
ATOM 732 O O . ILE A 1 93 ? 20.887 -12.656 -10.354 1.00 75.44 93 ILE A O 1
ATOM 736 N N . ASP A 1 94 ? 18.781 -12.474 -11.133 1.00 74.81 94 ASP A N 1
ATOM 737 C CA . ASP A 1 94 ? 19.015 -12.949 -12.493 1.00 74.81 94 ASP A CA 1
ATOM 738 C C . ASP A 1 94 ? 19.029 -11.765 -13.468 1.00 74.81 94 ASP A C 1
ATOM 740 O O . ASP A 1 94 ? 18.046 -11.033 -13.599 1.00 74.81 94 ASP A O 1
ATOM 744 N N . PHE A 1 95 ? 20.126 -11.612 -14.206 1.00 72.19 95 PHE A N 1
ATOM 745 C CA . PHE A 1 95 ? 20.279 -10.600 -15.250 1.00 72.19 95 PHE A CA 1
ATOM 746 C C . PHE A 1 95 ? 19.984 -11.247 -16.603 1.00 72.19 95 PHE A C 1
ATOM 748 O O . PHE A 1 95 ? 20.726 -12.135 -17.025 1.00 72.19 95 PHE A O 1
ATOM 755 N N . GLN A 1 96 ? 18.891 -10.858 -17.265 1.00 62.31 96 GLN A N 1
ATOM 756 C CA . GLN A 1 96 ? 18.518 -11.470 -18.548 1.00 62.31 96 GLN A CA 1
ATOM 757 C C . GLN A 1 96 ? 19.204 -10.775 -19.731 1.00 62.31 96 GLN A C 1
ATOM 759 O O . GLN A 1 96 ? 19.693 -11.462 -20.622 1.00 62.31 96 GLN A O 1
ATOM 764 N N . GLU A 1 97 ? 19.285 -9.440 -19.715 1.00 60.28 97 GLU A N 1
ATOM 765 C CA . GLU A 1 97 ? 19.832 -8.616 -20.811 1.00 60.28 97 GLU A CA 1
ATOM 766 C C . GLU A 1 97 ? 20.417 -7.283 -20.291 1.00 60.28 97 GLU A C 1
ATOM 768 O O . GLU A 1 97 ? 20.221 -6.230 -20.885 1.00 60.28 97 GLU A O 1
ATOM 773 N N . ALA A 1 98 ? 21.093 -7.284 -19.136 1.00 56.28 98 ALA A N 1
ATOM 774 C CA . ALA A 1 98 ? 21.702 -6.056 -18.622 1.00 56.28 98 ALA A CA 1
ATOM 775 C C . ALA A 1 98 ? 23.031 -5.778 -19.347 1.00 56.28 98 ALA A C 1
ATOM 777 O O . ALA A 1 98 ? 24.008 -6.504 -19.152 1.00 56.28 98 ALA A O 1
ATOM 778 N N . ASP A 1 99 ? 23.078 -4.715 -20.155 1.00 56.03 99 ASP A N 1
ATOM 779 C CA . ASP A 1 99 ? 24.301 -4.260 -20.839 1.00 56.03 99 ASP A CA 1
ATOM 780 C C . ASP A 1 99 ? 25.395 -3.806 -19.849 1.00 56.03 99 ASP A C 1
ATOM 782 O O . ASP A 1 99 ? 26.583 -3.852 -20.171 1.00 56.03 99 ASP A O 1
ATOM 786 N N . ASP A 1 100 ? 25.010 -3.422 -18.625 1.00 68.00 100 ASP A N 1
ATOM 787 C CA . ASP A 1 100 ? 25.922 -2.976 -17.567 1.00 68.00 100 ASP A CA 1
ATOM 788 C C . ASP A 1 100 ? 25.669 -3.685 -16.226 1.00 68.00 100 ASP A C 1
ATOM 790 O O . ASP A 1 100 ? 25.316 -3.081 -15.214 1.00 68.00 100 ASP A O 1
ATOM 794 N N . VAL A 1 101 ? 25.875 -5.006 -16.209 1.00 68.25 101 VAL A N 1
ATOM 795 C CA . VAL A 1 101 ? 25.834 -5.822 -14.977 1.00 68.25 101 VAL A CA 1
ATOM 796 C C . VAL A 1 101 ? 26.737 -5.245 -13.877 1.00 68.25 101 VAL A C 1
ATOM 798 O O . VAL A 1 101 ? 26.429 -5.383 -12.697 1.00 68.25 101 VAL A O 1
ATOM 801 N N . TYR A 1 102 ? 27.854 -4.610 -14.241 1.00 69.50 102 TYR A N 1
ATOM 802 C CA . TYR A 1 102 ? 28.805 -4.060 -13.276 1.00 69.50 102 TYR A CA 1
ATOM 803 C C . TYR A 1 102 ? 28.253 -2.816 -12.576 1.00 69.50 102 TYR A C 1
ATOM 805 O O . TYR A 1 102 ? 28.336 -2.756 -11.351 1.00 69.50 102 TYR A O 1
ATOM 813 N N . GLY A 1 103 ? 27.607 -1.906 -13.310 1.00 69.19 103 GLY A N 1
ATOM 814 C CA . GLY A 1 103 ? 26.904 -0.763 -12.725 1.00 69.19 103 GLY A CA 1
ATOM 815 C C . GLY A 1 103 ? 25.805 -1.182 -11.746 1.00 69.19 103 GLY A C 1
ATOM 816 O O . GLY A 1 103 ? 25.725 -0.635 -10.648 1.00 69.19 103 GLY A O 1
ATOM 817 N N . VAL A 1 104 ? 25.017 -2.216 -12.083 1.00 69.38 104 VAL A N 1
ATOM 818 C CA . VAL A 1 104 ? 23.977 -2.730 -11.167 1.00 69.38 104 VAL A CA 1
ATOM 819 C C . VAL A 1 104 ? 24.593 -3.256 -9.877 1.00 69.38 104 VAL A C 1
ATOM 821 O O . VAL A 1 104 ? 24.076 -3.028 -8.785 1.00 69.38 104 VAL A O 1
ATOM 824 N N . LEU A 1 105 ? 25.687 -4.008 -10.004 1.00 71.06 105 LEU A N 1
ATOM 825 C CA . LEU A 1 105 ? 26.354 -4.600 -8.856 1.00 71.06 105 LEU A CA 1
ATOM 826 C C . LEU A 1 105 ? 26.932 -3.518 -7.948 1.00 71.06 105 LEU A C 1
ATOM 828 O O . LEU A 1 105 ? 26.711 -3.597 -6.742 1.00 71.06 105 LEU A O 1
ATOM 832 N N . ASP A 1 106 ? 27.616 -2.518 -8.505 1.00 72.44 106 ASP A N 1
ATOM 833 C CA . ASP A 1 106 ? 28.209 -1.421 -7.734 1.00 72.44 106 ASP A CA 1
ATOM 834 C C . ASP A 1 106 ? 27.139 -0.642 -6.953 1.00 72.44 106 ASP A C 1
ATOM 836 O O . ASP A 1 106 ? 27.301 -0.406 -5.755 1.00 72.44 106 ASP A O 1
ATOM 840 N N . GLU A 1 107 ? 25.994 -0.355 -7.571 1.00 69.81 107 GLU A N 1
ATOM 841 C CA . GLU A 1 107 ? 24.879 0.320 -6.902 1.00 69.81 107 GLU A CA 1
ATOM 842 C C . GLU A 1 107 ? 24.268 -0.537 -5.774 1.00 69.81 107 GLU A C 1
ATOM 844 O O . GLU A 1 107 ? 24.041 -0.062 -4.658 1.00 69.81 107 GLU A O 1
ATOM 849 N N . ILE A 1 108 ? 24.084 -1.842 -6.010 1.00 69.44 108 ILE A N 1
ATOM 850 C CA . ILE A 1 108 ? 23.637 -2.780 -4.967 1.00 69.44 108 ILE A CA 1
ATOM 851 C C . ILE A 1 108 ? 24.663 -2.866 -3.825 1.00 69.44 108 ILE A C 1
ATOM 853 O O . ILE A 1 108 ? 24.269 -2.987 -2.661 1.00 69.44 108 ILE A O 1
ATOM 857 N N . PHE A 1 109 ? 25.966 -2.803 -4.118 1.00 68.62 109 PHE A N 1
ATOM 858 C CA . PHE A 1 109 ? 27.020 -2.803 -3.099 1.00 68.62 109 PHE A CA 1
ATOM 859 C C . PHE A 1 109 ? 26.980 -1.543 -2.231 1.00 68.62 109 PHE A C 1
ATOM 861 O O . PHE A 1 109 ? 27.143 -1.649 -1.012 1.00 68.62 109 PHE A O 1
ATOM 868 N N . GLU A 1 110 ? 26.720 -0.376 -2.822 1.00 68.06 110 GLU A N 1
ATOM 869 C CA . GLU A 1 110 ? 26.575 0.879 -2.076 1.00 68.06 110 GLU A CA 1
ATOM 870 C C . GLU A 1 110 ? 25.328 0.872 -1.178 1.00 68.06 110 GLU A C 1
ATOM 872 O O . GLU A 1 110 ? 25.396 1.260 -0.006 1.00 68.06 110 GLU A O 1
ATOM 877 N N . LEU A 1 111 ? 24.211 0.336 -1.676 1.00 63.00 111 LEU A N 1
ATOM 878 C CA . LEU A 1 111 ? 22.974 0.164 -0.904 1.00 63.00 111 LEU A CA 1
ATOM 879 C C . LEU A 1 111 ? 23.092 -0.936 0.172 1.00 63.00 111 LEU A C 1
ATOM 881 O O . LEU A 1 111 ? 22.372 -0.932 1.175 1.00 63.00 111 LEU A O 1
ATOM 885 N N . GLY A 1 112 ? 24.004 -1.888 -0.027 1.00 56.53 112 GLY A N 1
ATOM 886 C CA . GLY A 1 112 ? 24.063 -3.176 0.657 1.00 56.53 112 GLY A CA 1
ATOM 887 C C . GLY A 1 112 ? 25.067 -3.295 1.803 1.00 56.53 112 GLY A C 1
ATOM 888 O O . GLY A 1 112 ? 25.478 -4.416 2.102 1.00 56.53 112 GLY A O 1
ATOM 889 N N . SER A 1 113 ? 25.443 -2.202 2.478 1.00 52.00 113 SER A N 1
ATOM 890 C CA . SER A 1 113 ? 26.477 -2.158 3.543 1.00 52.00 113 SER A CA 1
ATOM 891 C C . SER A 1 113 ? 26.271 -3.066 4.787 1.00 52.00 113 SER A C 1
ATOM 893 O O . SER A 1 113 ? 27.003 -2.949 5.770 1.00 52.00 113 SER A O 1
ATOM 895 N N . GLY A 1 114 ? 25.329 -4.017 4.757 1.00 57.69 114 GLY A N 1
ATOM 896 C CA . GLY A 1 114 ? 25.085 -5.022 5.798 1.00 57.69 114 GLY A CA 1
ATOM 897 C C . GLY A 1 114 ? 24.782 -6.448 5.306 1.00 57.69 114 GLY A C 1
ATOM 898 O O . GLY A 1 114 ? 24.369 -7.271 6.125 1.00 57.69 114 GLY A O 1
ATOM 899 N N . TYR A 1 115 ? 24.962 -6.767 4.018 1.00 62.34 115 TYR A N 1
ATOM 900 C CA . TYR A 1 115 ? 24.631 -8.088 3.455 1.00 62.34 115 TYR A CA 1
ATOM 901 C C . TYR A 1 115 ? 25.869 -8.856 2.971 1.00 62.34 115 TYR A C 1
ATOM 903 O O . TYR A 1 115 ? 26.824 -8.278 2.460 1.00 62.34 115 TYR A O 1
ATOM 911 N N . ASN A 1 116 ? 25.843 -10.186 3.106 1.00 62.41 116 ASN A N 1
ATOM 912 C CA . ASN A 1 116 ? 26.854 -11.064 2.512 1.00 62.41 116 ASN A CA 1
ATOM 913 C C . ASN A 1 116 ? 26.448 -11.389 1.070 1.00 62.41 116 ASN A C 1
ATOM 915 O O . ASN A 1 116 ? 25.430 -12.051 0.865 1.00 62.41 116 ASN A O 1
ATOM 919 N N . MET A 1 117 ? 27.239 -10.950 0.089 1.00 66.38 117 MET A N 1
ATOM 920 C CA . MET A 1 117 ? 26.988 -11.213 -1.330 1.00 66.38 117 MET A CA 1
ATOM 921 C C . MET A 1 117 ? 27.902 -12.324 -1.858 1.00 66.38 117 MET A C 1
ATOM 923 O O . MET A 1 117 ? 29.108 -12.329 -1.611 1.00 66.38 117 MET A O 1
ATOM 927 N N . PHE A 1 118 ? 27.324 -13.247 -2.627 1.00 68.06 118 PHE A N 1
ATOM 928 C CA . PHE A 1 118 ? 28.044 -14.326 -3.297 1.00 68.06 118 PHE A CA 1
ATOM 929 C C . PHE A 1 118 ? 27.727 -14.286 -4.790 1.00 68.06 118 PHE A C 1
ATOM 931 O O . PHE A 1 118 ? 26.562 -14.321 -5.175 1.00 68.06 118 PHE A O 1
ATOM 938 N N . ARG A 1 119 ? 28.761 -14.241 -5.636 1.00 65.12 119 ARG A N 1
ATOM 939 C CA . ARG A 1 119 ? 28.605 -14.381 -7.086 1.00 65.12 119 ARG A CA 1
ATOM 940 C C . ARG A 1 119 ? 28.767 -15.844 -7.468 1.00 65.12 119 ARG A C 1
ATOM 942 O O . ARG A 1 119 ? 29.782 -16.461 -7.145 1.00 65.12 119 ARG A O 1
ATOM 949 N N . THR A 1 120 ? 27.799 -16.371 -8.203 1.00 66.25 120 THR A N 1
ATOM 950 C CA . THR A 1 120 ? 27.899 -17.683 -8.841 1.00 66.25 120 THR A CA 1
ATOM 951 C C . THR A 1 120 ? 27.843 -17.492 -10.353 1.00 66.25 120 THR A C 1
ATOM 953 O O . THR A 1 120 ? 27.181 -16.583 -10.846 1.00 66.25 120 THR A O 1
ATOM 956 N N . ASN A 1 121 ? 28.600 -18.300 -11.091 1.00 62.34 121 ASN A N 1
ATOM 957 C CA . ASN A 1 121 ? 28.475 -18.371 -12.541 1.00 62.34 121 ASN A CA 1
ATOM 958 C C . ASN A 1 121 ? 27.728 -19.669 -12.847 1.00 62.34 121 ASN A C 1
ATOM 960 O O . ASN A 1 121 ? 28.179 -20.734 -12.417 1.00 62.34 121 ASN A O 1
ATOM 964 N N . ASN A 1 122 ? 26.623 -19.593 -13.587 1.00 57.28 122 ASN A N 1
ATOM 965 C CA . ASN A 1 122 ? 26.014 -20.789 -14.159 1.00 57.28 122 ASN A CA 1
ATOM 966 C C . ASN A 1 122 ? 26.978 -21.336 -15.224 1.00 57.28 122 ASN A C 1
ATOM 968 O O . ASN A 1 122 ? 27.298 -20.630 -16.181 1.00 57.28 122 ASN A O 1
ATOM 972 N N . GLN 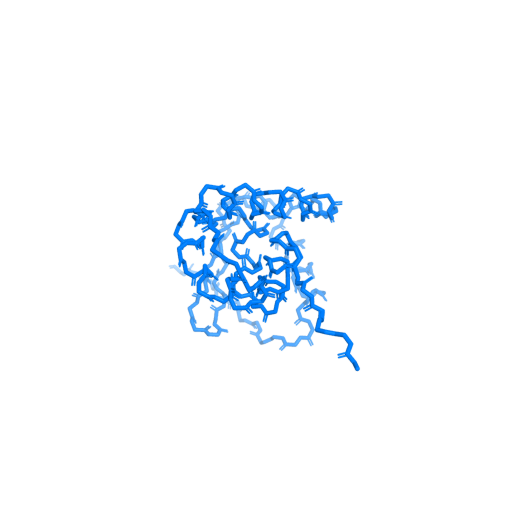A 1 123 ? 27.507 -22.542 -14.995 1.00 44.34 123 GLN A N 1
ATOM 973 C CA . GLN A 1 123 ? 28.198 -23.326 -16.025 1.00 44.34 123 GLN A CA 1
ATOM 974 C C . GLN A 1 123 ? 27.187 -23.938 -16.989 1.00 44.34 123 GLN A C 1
ATOM 976 O O . GLN A 1 123 ? 26.102 -24.340 -16.511 1.00 44.34 123 GLN A O 1
#

pLDDT: mean 78.34, std 16.81, range [39.97, 98.19]

Foldseek 3Di:
DDQDAADLLRQLCVVQVVDPVSVVCLLVVNDDLLVVLVVCQVVSCVRNVDHDDSVNSSVSSVVVSVVSVVVDPVPDCQCVQWDWDDDPPDIDIDRDDRPCPPVNVVVCCVVPVPDDDDDDDDD